Protein AF-A0A535BCS5-F1 (afdb_monomer)

Solvent-accessible surface area (backbone atoms only — not comparable to full-atom values): 10067 Å² total; per-residue (Å²): 141,84,84,85,80,58,79,51,101,87,51,79,68,79,78,86,81,72,79,78,96,54,84,78,75,82,85,47,83,84,39,90,76,46,72,81,71,68,84,87,59,92,74,40,43,65,50,68,50,75,48,80,55,98,37,34,39,39,37,35,46,46,59,79,41,70,79,66,72,52,70,54,74,48,63,37,82,55,48,76,47,70,70,84,57,25,29,14,42,25,57,61,28,64,24,42,42,77,32,47,53,49,78,52,18,37,72,54,31,70,78,46,80,47,50,21,45,69,69,29,51,52,62,47,60,76,32,57,79,26,47,49,47,72,83,96,38,20,60,50,49,50,26,61,21,48,102,64,56,75,55,36,22,45,69,53,23,52,50,58,38,59,74,44,53,79,36,68,94

Radius of gyration: 18.96 Å; Cα contacts (8 Å, |Δi|>4): 279; chains: 1; bounding box: 55×30×40 Å

Secondary structure (DSSP, 8-state):
------EETTEE-----S--SS------TT-TTGGGT----SS-EEEEEEEE-SSEEEEEEEEEESS---EEEEE----SS-SSS-HHHHHHHT--TT-SSSTTT-TT-TTSSSB-SHHHHHHHHTTTTPBBSSTTSB-GGG---TTTT-SB--HHHHHHHHTTTT-B-

Sequence (169 aa):
MARITATSRAGTVFLISGSFGFCCYNVDAADPEAGYFARIADTSKGFTKYTVGPSHITAQFVKSTGAFVDSFTILSNQDSDTDGFSDGIESYAGTDATMACGTNAWPPDVNNDTFADISDVIALTGFFGKPVGASPNSPVRYDFAPTVPDGFVDVSDLARMVGLFGRRC

Foldseek 3Di:
DDDPFDDDPVDTDDADFDDDPDPDDDQDCPPPPSVPHDDDDPFWDFTWDWDDDPFKIKIWTDTPDDDDTDIDMDGHPPQQCPLPAHPRLLVQLVADSNANAAASHPLQPPVRPQALEVVSLVLLVVQEFFFDDDPVGDDSSQQSDDSGGPRGNYPRSNVVSVVCHGDGD

pLDDT: mean 78.66, std 21.29, range [23.62, 96.44]

Structure (mmCIF, N/CA/C/O backbone):
data_AF-A0A535BCS5-F1
#
_entry.id   AF-A0A535BCS5-F1
#
loop_
_atom_site.group_PDB
_atom_site.id
_atom_site.type_symbol
_atom_site.label_atom_id
_atom_site.label_alt_id
_atom_site.label_comp_id
_atom_site.label_asym_id
_atom_site.label_entity_id
_atom_site.label_seq_id
_atom_site.pdbx_PDB_ins_code
_atom_site.Cartn_x
_atom_site.Cartn_y
_atom_site.Cartn_z
_atom_site.occupancy
_atom_site.B_iso_or_equiv
_atom_site.auth_seq_id
_atom_site.auth_comp_id
_atom_site.auth_asym_id
_atom_site.auth_atom_id
_atom_site.pdbx_PDB_model_num
ATOM 1 N N . MET A 1 1 ? 25.568 16.199 -2.565 1.00 32.25 1 MET A N 1
ATOM 2 C CA . MET A 1 1 ? 26.005 15.134 -1.639 1.00 32.25 1 MET A CA 1
ATOM 3 C C . MET A 1 1 ? 24.776 14.718 -0.843 1.00 32.25 1 MET A C 1
ATOM 5 O O . MET A 1 1 ? 24.306 15.520 -0.054 1.00 32.25 1 MET A O 1
ATOM 9 N N . ALA A 1 2 ? 24.184 13.555 -1.119 1.00 23.62 2 ALA A N 1
ATOM 10 C CA . ALA A 1 2 ? 23.028 13.057 -0.371 1.00 23.62 2 ALA A CA 1
ATOM 11 C C . ALA A 1 2 ? 23.300 11.597 -0.002 1.00 23.62 2 ALA A C 1
ATOM 13 O O . ALA A 1 2 ? 23.233 10.710 -0.845 1.00 23.62 2 ALA A O 1
ATOM 14 N N . ARG A 1 3 ? 23.698 11.375 1.251 1.00 31.89 3 ARG A N 1
ATOM 15 C CA . ARG A 1 3 ? 23.780 10.048 1.860 1.00 31.89 3 ARG A CA 1
ATOM 16 C C . ARG A 1 3 ? 22.429 9.807 2.517 1.00 31.89 3 ARG A C 1
ATOM 18 O O . ARG A 1 3 ? 22.175 10.361 3.582 1.00 31.89 3 ARG A O 1
ATOM 25 N N . ILE A 1 4 ? 21.562 9.027 1.883 1.00 36.31 4 ILE A N 1
ATOM 26 C CA . ILE A 1 4 ? 20.311 8.603 2.516 1.00 36.31 4 ILE A CA 1
ATOM 27 C C . ILE A 1 4 ? 20.642 7.348 3.324 1.00 36.31 4 ILE A C 1
ATOM 29 O O . ILE A 1 4 ? 20.736 6.255 2.780 1.00 36.31 4 ILE A O 1
ATOM 33 N N . THR A 1 5 ? 20.910 7.530 4.619 1.00 33.72 5 THR A N 1
ATOM 34 C CA . THR A 1 5 ? 20.985 6.417 5.576 1.00 33.72 5 THR A CA 1
ATOM 35 C C . THR A 1 5 ? 19.594 6.276 6.185 1.00 33.72 5 THR A C 1
ATOM 37 O O . THR A 1 5 ? 19.229 7.074 7.042 1.00 33.72 5 THR A O 1
ATOM 40 N N . ALA A 1 6 ? 18.803 5.309 5.722 1.00 35.91 6 ALA A N 1
ATOM 41 C CA . ALA A 1 6 ? 17.555 4.945 6.383 1.00 35.91 6 ALA A CA 1
ATOM 42 C C . ALA A 1 6 ? 17.859 3.836 7.401 1.00 35.91 6 ALA A C 1
ATOM 44 O O . ALA A 1 6 ? 18.077 2.682 7.040 1.00 35.91 6 ALA A O 1
ATOM 45 N N . THR A 1 7 ? 17.938 4.195 8.681 1.00 31.55 7 THR A N 1
ATOM 46 C CA . THR A 1 7 ? 18.030 3.227 9.782 1.00 31.55 7 THR A CA 1
ATOM 47 C C . THR A 1 7 ? 16.622 2.837 10.207 1.00 31.55 7 THR A C 1
ATOM 49 O O . THR A 1 7 ? 15.967 3.588 10.925 1.00 31.55 7 THR A O 1
ATOM 52 N N . SER A 1 8 ? 16.153 1.665 9.774 1.00 37.12 8 SER A N 1
ATOM 53 C CA . SER A 1 8 ? 15.008 1.018 10.417 1.00 37.12 8 SER A CA 1
ATOM 54 C C . SER A 1 8 ? 15.499 0.273 11.663 1.00 37.12 8 SER A C 1
ATOM 56 O O . SER A 1 8 ? 16.621 -0.241 11.684 1.00 37.12 8 SER A O 1
ATOM 58 N N . ARG A 1 9 ? 14.662 0.162 12.701 1.00 38.34 9 ARG A N 1
ATOM 59 C CA . ARG A 1 9 ? 14.959 -0.650 13.900 1.00 38.34 9 ARG A CA 1
ATOM 60 C C . ARG A 1 9 ? 15.135 -2.155 13.606 1.00 38.34 9 ARG A C 1
ATOM 62 O O . ARG A 1 9 ? 15.454 -2.893 14.531 1.00 38.34 9 ARG A O 1
ATOM 69 N N . ALA A 1 10 ? 14.964 -2.596 12.355 1.00 41.75 10 ALA A N 1
ATOM 70 C CA . ALA A 1 10 ? 15.097 -3.984 11.912 1.00 41.75 10 ALA A CA 1
ATOM 71 C C . ALA A 1 10 ? 16.310 -4.248 10.993 1.00 41.75 10 ALA A C 1
ATOM 73 O O . ALA A 1 10 ? 16.506 -5.380 10.563 1.00 41.75 10 ALA A O 1
ATOM 74 N N . GLY A 1 11 ? 17.145 -3.243 10.706 1.00 36.59 11 GLY A N 1
ATOM 75 C CA . GLY A 1 11 ? 18.348 -3.423 9.891 1.00 36.59 11 GLY A CA 1
ATOM 76 C C . GLY A 1 11 ? 18.597 -2.284 8.908 1.00 36.59 11 GLY A C 1
ATOM 77 O O . GLY A 1 11 ? 17.706 -1.495 8.577 1.00 36.59 11 GLY A O 1
ATOM 78 N N . THR A 1 12 ? 19.850 -2.197 8.467 1.00 36.03 12 THR A N 1
ATOM 79 C CA . THR A 1 12 ? 20.320 -1.227 7.476 1.00 36.03 12 THR A CA 1
ATOM 80 C C . THR A 1 12 ? 19.902 -1.688 6.083 1.00 36.03 12 THR A C 1
ATOM 82 O O . THR A 1 12 ? 20.315 -2.758 5.646 1.00 36.03 12 THR A O 1
ATOM 85 N N . VAL A 1 13 ? 19.120 -0.878 5.366 1.00 40.06 13 VAL A N 1
ATOM 86 C CA . VAL A 1 13 ? 18.819 -1.120 3.948 1.00 40.06 13 VAL A CA 1
ATOM 87 C C . VAL A 1 13 ? 19.861 -0.382 3.112 1.00 40.06 13 VAL A C 1
ATOM 89 O O . VAL A 1 13 ? 19.893 0.850 3.094 1.00 40.06 13 VAL A O 1
ATOM 92 N N . PHE A 1 14 ? 20.741 -1.128 2.443 1.00 41.59 14 PHE A N 1
ATOM 93 C CA . PHE A 1 14 ? 21.674 -0.565 1.472 1.00 41.59 14 PHE A CA 1
ATOM 94 C C . PHE A 1 14 ? 21.013 -0.517 0.103 1.00 41.59 14 PHE A C 1
ATOM 96 O O . PHE A 1 14 ? 20.597 -1.535 -0.440 1.00 41.59 14 PHE A O 1
ATOM 103 N N . LEU A 1 15 ? 20.952 0.679 -0.469 1.00 46.38 15 LEU A N 1
ATOM 104 C CA . LEU A 1 15 ? 20.450 0.887 -1.813 1.00 46.38 15 LEU A CA 1
ATOM 105 C C . LEU A 1 15 ? 21.520 1.576 -2.652 1.00 46.38 15 LEU A C 1
ATOM 107 O O . LEU A 1 15 ? 21.843 2.746 -2.436 1.00 46.38 15 LEU A O 1
ATOM 111 N N . ILE A 1 16 ? 22.062 0.851 -3.626 1.00 52.41 16 ILE A N 1
ATOM 112 C CA . ILE A 1 16 ? 23.080 1.368 -4.541 1.00 52.41 16 ILE A CA 1
ATOM 113 C C . ILE A 1 16 ? 22.384 1.814 -5.828 1.00 52.41 16 ILE A C 1
ATOM 115 O O . ILE A 1 16 ? 22.262 1.062 -6.789 1.00 52.41 16 ILE A O 1
ATOM 119 N N . SER A 1 17 ? 21.927 3.067 -5.860 1.00 49.19 17 SER A N 1
ATOM 120 C CA . SER A 1 17 ? 21.435 3.691 -7.092 1.00 49.19 17 SER A CA 1
ATOM 121 C C . SER A 1 17 ? 22.563 4.461 -7.790 1.00 49.19 17 SER A C 1
ATOM 123 O O . SER A 1 17 ? 22.651 5.685 -7.688 1.00 49.19 17 SER A O 1
ATOM 125 N N . GLY A 1 18 ? 23.398 3.738 -8.539 1.00 50.28 18 GLY A N 1
ATOM 126 C CA . GLY A 1 18 ? 24.352 4.307 -9.498 1.00 50.28 18 GLY A CA 1
ATOM 127 C C . GLY A 1 18 ? 25.815 4.366 -9.041 1.00 50.28 18 GLY A C 1
ATOM 128 O O . GLY A 1 18 ? 26.135 4.386 -7.855 1.00 50.28 18 GLY A O 1
ATOM 129 N N . SER A 1 19 ? 26.720 4.395 -10.028 1.00 45.16 19 SER A N 1
ATOM 130 C CA . SER A 1 19 ? 28.175 4.470 -9.832 1.00 45.16 19 SER A CA 1
ATOM 131 C C . SER A 1 19 ? 28.585 5.924 -9.568 1.00 45.16 19 SER A C 1
ATOM 133 O O . SER A 1 19 ? 28.682 6.732 -10.492 1.00 45.16 19 SER A O 1
ATOM 135 N N . PHE A 1 20 ? 28.825 6.278 -8.306 1.00 40.00 20 PHE A N 1
ATOM 136 C CA . PHE A 1 20 ? 29.385 7.577 -7.927 1.00 40.00 20 PHE A CA 1
ATOM 137 C C . PHE A 1 20 ? 30.916 7.506 -7.895 1.00 40.00 20 PHE A C 1
ATOM 139 O O . PHE A 1 20 ? 31.503 7.065 -6.913 1.00 40.00 20 PHE A O 1
ATOM 146 N N . GLY A 1 21 ? 31.573 7.968 -8.960 1.00 35.97 21 GLY A N 1
ATOM 147 C CA . GLY A 1 21 ? 32.974 8.422 -8.909 1.00 35.97 21 GLY A CA 1
ATOM 148 C C . GLY A 1 21 ? 34.075 7.360 -8.769 1.00 35.97 21 GL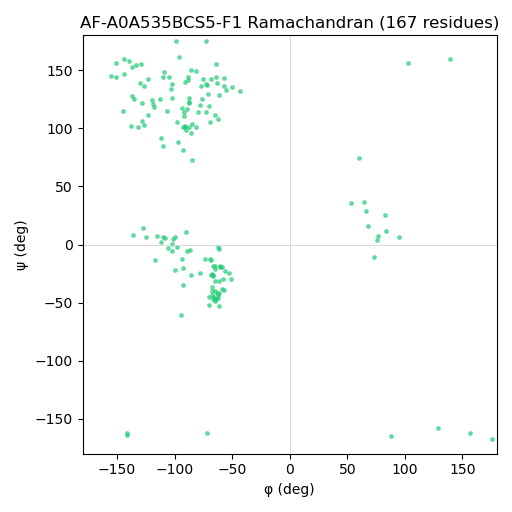Y A C 1
ATOM 149 O O . GLY A 1 21 ? 35.232 7.688 -9.001 1.00 35.97 21 GLY A O 1
ATOM 150 N N . PHE A 1 22 ? 33.743 6.102 -8.488 1.00 38.62 22 PHE A N 1
ATOM 151 C CA . PHE A 1 22 ? 34.580 4.938 -8.785 1.00 38.62 22 PHE A CA 1
ATOM 152 C C . PHE A 1 22 ? 33.789 4.029 -9.728 1.00 38.62 22 PHE A C 1
ATOM 154 O O . PHE A 1 22 ? 32.641 3.675 -9.448 1.00 38.62 22 PHE A O 1
ATOM 161 N N . CYS A 1 23 ? 34.366 3.711 -10.889 1.00 35.97 23 CYS A N 1
ATOM 162 C CA . CYS A 1 23 ? 33.770 2.730 -11.791 1.00 35.97 23 CYS A CA 1
ATOM 163 C C . CYS A 1 23 ? 33.908 1.346 -11.170 1.00 35.97 23 CYS A C 1
ATOM 165 O O . CYS A 1 23 ? 35.007 0.937 -10.809 1.00 35.97 23 CYS A O 1
ATOM 167 N N . CYS A 1 24 ? 32.775 0.647 -11.130 1.00 47.50 24 CYS A N 1
ATOM 168 C CA . CYS A 1 24 ? 32.721 -0.790 -11.345 1.00 47.50 24 CYS A CA 1
ATOM 169 C C . CYS A 1 24 ? 33.556 -1.604 -10.338 1.00 47.50 24 CYS A C 1
ATOM 171 O O . CYS A 1 24 ? 34.606 -2.143 -10.679 1.00 47.50 24 CYS A O 1
ATOM 173 N N . TYR A 1 25 ? 33.068 -1.730 -9.098 1.00 47.59 25 TYR A N 1
ATOM 174 C CA . TYR A 1 25 ? 33.462 -2.876 -8.275 1.00 47.59 25 TYR A CA 1
ATOM 175 C C . TYR A 1 25 ? 32.761 -4.118 -8.842 1.00 47.59 25 TYR A C 1
ATOM 177 O O . TYR A 1 25 ? 31.601 -4.034 -9.256 1.00 47.59 25 TYR A O 1
ATOM 185 N N . ASN A 1 26 ? 33.472 -5.244 -8.931 1.00 49.59 26 ASN A N 1
ATOM 186 C CA . ASN A 1 26 ? 32.855 -6.496 -9.353 1.00 49.59 26 ASN A CA 1
ATOM 187 C C . ASN A 1 26 ? 31.825 -6.892 -8.295 1.00 49.59 26 ASN A C 1
ATOM 189 O O . ASN A 1 26 ? 32.200 -7.222 -7.174 1.00 49.59 26 ASN A O 1
ATOM 193 N N . VAL A 1 27 ? 30.543 -6.840 -8.657 1.00 50.97 27 VAL A N 1
ATOM 194 C CA . VAL A 1 27 ? 29.478 -7.456 -7.867 1.00 50.97 27 VAL A CA 1
ATOM 195 C C . VAL A 1 27 ? 29.768 -8.954 -7.850 1.00 50.97 27 VAL A C 1
ATOM 197 O O . VAL A 1 27 ? 29.675 -9.615 -8.885 1.00 50.97 27 VAL A O 1
ATOM 200 N N . ASP A 1 28 ? 30.196 -9.464 -6.700 1.00 51.25 28 ASP A N 1
ATOM 201 C CA . ASP A 1 28 ? 30.494 -10.876 -6.512 1.00 51.25 28 ASP A CA 1
ATOM 202 C C . ASP A 1 28 ? 29.218 -11.595 -6.071 1.00 51.25 28 ASP A C 1
ATOM 204 O O . ASP A 1 28 ? 28.659 -11.308 -5.018 1.00 51.25 28 ASP A O 1
ATOM 208 N N . ALA A 1 29 ? 28.734 -12.531 -6.884 1.00 49.34 29 ALA A N 1
ATOM 209 C CA . ALA A 1 29 ? 27.565 -13.335 -6.536 1.00 49.34 29 ALA A CA 1
ATOM 210 C C . ALA A 1 29 ? 27.842 -14.332 -5.390 1.00 49.34 29 ALA A C 1
ATOM 212 O O . ALA A 1 29 ? 26.898 -14.915 -4.859 1.00 49.34 29 ALA A O 1
ATOM 213 N N . ALA A 1 30 ? 29.113 -14.546 -5.027 1.00 52.22 30 ALA A N 1
ATOM 214 C CA . ALA A 1 30 ? 29.532 -15.342 -3.876 1.00 52.22 30 ALA A CA 1
ATOM 215 C C . ALA A 1 30 ? 29.651 -14.519 -2.580 1.00 52.22 30 ALA A C 1
ATOM 217 O O . ALA A 1 30 ? 29.891 -15.101 -1.521 1.00 52.22 30 ALA A O 1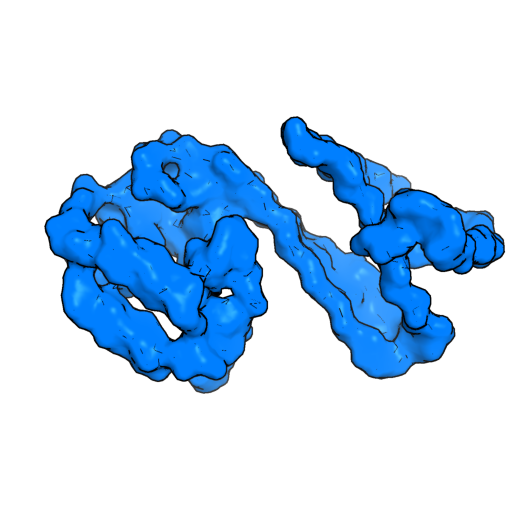
ATOM 218 N N . ASP A 1 31 ? 29.477 -13.196 -2.644 1.00 58.78 31 ASP A N 1
ATOM 219 C CA . ASP A 1 31 ? 29.395 -12.344 -1.461 1.00 58.78 31 ASP A CA 1
ATOM 220 C C . ASP A 1 31 ? 28.064 -12.619 -0.720 1.00 58.78 31 ASP A C 1
ATOM 222 O O . ASP A 1 31 ? 26.986 -12.420 -1.300 1.00 58.78 31 ASP A O 1
ATOM 226 N N . PRO A 1 32 ? 28.108 -13.071 0.554 1.00 54.56 32 PRO A N 1
ATOM 227 C CA . PRO A 1 32 ? 26.919 -13.371 1.356 1.00 54.56 32 PRO A CA 1
ATOM 228 C C . PRO A 1 32 ? 25.937 -12.199 1.489 1.00 54.56 32 PRO A C 1
ATOM 230 O O . PRO A 1 32 ? 24.753 -12.416 1.756 1.00 54.56 32 PRO A O 1
ATOM 233 N N . GLU A 1 33 ? 26.414 -10.966 1.316 1.00 50.78 33 GLU A N 1
ATOM 234 C CA . GLU A 1 33 ? 25.650 -9.732 1.509 1.00 50.78 33 GLU A CA 1
ATOM 235 C C . GLU A 1 33 ? 25.132 -9.151 0.177 1.00 50.78 33 GLU A C 1
ATOM 237 O O . GLU A 1 33 ? 24.120 -8.444 0.160 1.00 50.78 33 GLU A O 1
ATOM 242 N N . ALA A 1 34 ? 25.755 -9.500 -0.957 1.00 42.28 34 ALA A N 1
ATOM 243 C CA . ALA A 1 34 ? 25.383 -9.005 -2.288 1.00 42.28 34 ALA A CA 1
ATOM 244 C C . ALA A 1 34 ? 24.140 -9.691 -2.885 1.00 42.28 34 ALA A C 1
ATOM 246 O O . ALA A 1 34 ? 23.440 -9.098 -3.712 1.00 42.28 34 ALA A O 1
ATOM 247 N N . GLY A 1 35 ? 23.830 -10.920 -2.454 1.00 38.62 35 GLY A N 1
ATOM 248 C CA . GLY A 1 35 ? 22.724 -11.720 -2.996 1.00 38.62 35 GLY A CA 1
ATOM 249 C C . GLY A 1 35 ? 21.322 -11.141 -2.765 1.00 38.62 35 GLY A C 1
ATOM 250 O O . GLY A 1 35 ? 20.388 -11.514 -3.472 1.00 38.62 35 GLY A O 1
ATOM 251 N N . TYR A 1 36 ? 21.162 -10.216 -1.813 1.00 40.38 36 TYR A N 1
ATOM 252 C CA . TYR A 1 36 ? 19.851 -9.672 -1.447 1.00 40.38 36 TYR A CA 1
ATOM 253 C C . TYR A 1 36 ? 19.456 -8.387 -2.190 1.00 40.38 36 TYR A C 1
ATOM 255 O O . TYR A 1 36 ? 18.266 -8.085 -2.254 1.00 40.38 36 TYR A O 1
ATOM 263 N N . PHE A 1 37 ? 20.403 -7.631 -2.764 1.00 42.38 37 PHE A N 1
ATOM 264 C CA . PHE A 1 37 ? 20.129 -6.235 -3.158 1.00 42.38 37 PHE A CA 1
ATOM 265 C C . PHE A 1 37 ? 20.657 -5.803 -4.532 1.00 42.38 37 PHE A C 1
ATOM 267 O O . PHE A 1 37 ? 20.579 -4.620 -4.865 1.00 42.38 37 PHE A O 1
ATOM 274 N N . ALA A 1 38 ? 21.172 -6.717 -5.359 1.00 43.75 38 ALA A N 1
ATOM 275 C CA . ALA A 1 38 ? 21.721 -6.354 -6.665 1.00 43.75 38 ALA A CA 1
ATOM 276 C C . ALA A 1 38 ? 21.135 -7.199 -7.805 1.00 43.75 38 ALA A C 1
ATOM 278 O O . ALA A 1 38 ? 21.521 -8.346 -8.018 1.00 43.75 38 ALA A O 1
ATOM 279 N N . ARG A 1 39 ? 20.250 -6.600 -8.616 1.00 47.41 39 ARG A N 1
ATOM 280 C CA . ARG A 1 39 ? 20.032 -7.054 -9.998 1.00 47.41 39 ARG A CA 1
ATOM 281 C C . ARG A 1 39 ? 20.919 -6.245 -10.934 1.00 47.41 39 ARG A C 1
ATOM 283 O O . ARG A 1 39 ? 20.776 -5.032 -11.052 1.00 47.41 39 ARG A O 1
ATOM 290 N N . ILE A 1 40 ? 21.833 -6.927 -11.615 1.00 51.88 40 ILE A N 1
ATOM 291 C CA . ILE A 1 40 ? 22.695 -6.310 -12.623 1.00 51.88 40 ILE A CA 1
ATOM 292 C C . ILE A 1 40 ? 21.886 -6.165 -13.916 1.00 51.88 40 ILE A C 1
ATOM 294 O O . ILE A 1 40 ? 21.513 -7.158 -14.535 1.00 51.88 40 ILE A O 1
ATOM 298 N N . ALA A 1 41 ? 21.624 -4.924 -14.328 1.00 56.12 41 ALA A N 1
ATOM 299 C CA . ALA A 1 41 ? 21.129 -4.599 -15.663 1.00 56.12 41 ALA A CA 1
ATOM 300 C C . ALA A 1 41 ? 22.228 -3.841 -16.423 1.00 56.12 41 ALA A C 1
ATOM 302 O O . ALA A 1 41 ? 22.352 -2.620 -16.337 1.00 56.12 41 ALA A O 1
ATOM 303 N N . ASP A 1 42 ? 23.057 -4.572 -17.162 1.00 62.59 42 ASP A N 1
ATOM 304 C CA . ASP A 1 42 ? 24.186 -4.041 -17.939 1.00 62.59 42 ASP A CA 1
ATOM 305 C C . ASP A 1 42 ? 23.749 -3.119 -19.097 1.00 62.59 42 ASP A C 1
ATOM 307 O O . ASP A 1 42 ? 24.420 -2.128 -19.419 1.00 62.59 42 ASP A O 1
ATOM 311 N N . THR A 1 43 ? 22.576 -3.398 -19.664 1.00 70.94 43 THR A N 1
ATOM 312 C CA . THR A 1 43 ? 22.012 -2.726 -20.842 1.00 70.94 43 THR A CA 1
ATOM 313 C C . THR A 1 43 ? 21.081 -1.551 -20.537 1.00 70.94 43 THR A C 1
ATOM 315 O O . THR A 1 43 ? 20.765 -0.788 -21.449 1.00 70.94 43 THR A O 1
ATOM 318 N N . SER A 1 44 ? 20.640 -1.360 -19.287 1.00 75.31 44 SER A N 1
ATOM 319 C CA . SER A 1 44 ? 19.699 -0.282 -18.933 1.00 75.31 44 SER A CA 1
ATOM 320 C C . SER A 1 44 ? 20.411 0.880 -18.241 1.00 75.31 44 SER A C 1
ATOM 322 O O . SER A 1 44 ? 21.236 0.676 -17.352 1.00 75.31 44 SER A O 1
ATOM 324 N N . LYS A 1 45 ? 20.111 2.115 -18.657 1.00 75.06 45 LYS A N 1
ATOM 325 C CA . LYS A 1 45 ? 20.655 3.350 -18.065 1.00 75.06 45 LYS A CA 1
ATOM 326 C C . LYS A 1 45 ? 19.502 4.224 -17.598 1.00 75.06 45 LYS A C 1
ATOM 328 O O . LYS A 1 45 ? 18.479 4.295 -18.273 1.00 75.06 45 LYS A O 1
ATOM 333 N N . GLY A 1 46 ? 19.657 4.898 -16.467 1.00 77.00 46 GLY A N 1
ATOM 334 C CA . GLY A 1 46 ? 18.592 5.685 -15.853 1.00 77.00 46 GLY A CA 1
ATOM 335 C C . GLY A 1 46 ? 19.013 6.273 -14.513 1.00 77.00 46 GLY A C 1
ATOM 336 O O . GLY A 1 46 ? 20.194 6.258 -14.166 1.00 77.00 46 GLY A O 1
ATOM 337 N N . PHE A 1 47 ? 18.038 6.776 -13.768 1.00 74.44 47 PHE A N 1
ATOM 338 C CA . PHE A 1 47 ? 18.210 7.248 -12.396 1.00 74.44 47 PHE A CA 1
ATOM 339 C C . PHE A 1 47 ? 17.090 6.695 -11.516 1.00 74.44 47 PHE A C 1
ATOM 341 O O . PHE A 1 47 ? 15.996 6.421 -12.004 1.00 74.44 47 PHE A O 1
ATOM 348 N N . THR A 1 48 ? 17.336 6.560 -10.215 1.00 79.88 48 THR A N 1
ATOM 349 C CA . THR A 1 48 ? 16.268 6.232 -9.263 1.00 79.88 48 THR A CA 1
ATOM 350 C C . THR A 1 48 ? 15.612 7.516 -8.784 1.00 79.88 48 THR A C 1
ATOM 352 O O . THR A 1 48 ? 16.273 8.405 -8.244 1.00 79.88 48 THR A O 1
ATOM 355 N N . LYS A 1 49 ? 14.305 7.626 -9.000 1.00 81.75 49 LYS A N 1
ATOM 356 C CA . LYS A 1 49 ? 13.464 8.679 -8.440 1.00 81.75 49 LYS A CA 1
ATOM 357 C C . LYS A 1 49 ? 12.974 8.225 -7.070 1.00 81.75 49 LYS A C 1
ATOM 359 O O . LYS A 1 49 ? 12.352 7.173 -6.975 1.00 81.75 49 LYS A O 1
ATOM 364 N N . TYR A 1 50 ? 13.207 9.041 -6.046 1.00 82.94 50 TYR A N 1
ATOM 365 C CA . TYR A 1 50 ? 12.641 8.842 -4.712 1.00 82.94 50 TYR A CA 1
ATOM 366 C C . TYR A 1 50 ? 11.471 9.791 -4.489 1.00 82.94 50 TYR A C 1
ATOM 368 O O . TYR A 1 50 ? 11.563 10.974 -4.826 1.00 82.94 50 TYR A O 1
ATOM 376 N N . THR A 1 51 ? 10.409 9.282 -3.877 1.00 83.94 51 THR A N 1
ATOM 377 C CA . THR A 1 51 ? 9.331 10.089 -3.306 1.00 83.94 51 THR A CA 1
ATOM 378 C C . THR A 1 51 ? 9.292 9.800 -1.813 1.00 83.94 51 THR A C 1
ATOM 380 O O . THR A 1 51 ? 9.158 8.649 -1.405 1.00 83.94 51 THR A O 1
ATOM 383 N N . VAL A 1 52 ? 9.469 10.839 -1.001 1.00 84.75 52 VAL A N 1
ATOM 384 C CA . VAL A 1 52 ? 9.478 10.735 0.461 1.00 84.75 52 VAL A CA 1
ATOM 385 C C . VAL A 1 52 ? 8.173 11.320 0.977 1.00 84.75 52 VAL A C 1
ATOM 387 O O . VAL A 1 52 ? 7.918 12.510 0.788 1.00 84.75 52 VAL A O 1
ATOM 390 N N . GLY A 1 53 ? 7.354 10.473 1.587 1.00 79.19 53 GLY A N 1
ATOM 391 C CA . GLY A 1 53 ? 6.176 10.859 2.350 1.00 79.19 53 GLY A CA 1
ATOM 392 C C . GLY A 1 53 ? 6.465 10.883 3.857 1.00 79.19 53 GLY A C 1
ATOM 393 O O . GLY A 1 53 ? 7.559 10.507 4.283 1.00 79.19 53 GLY A O 1
ATOM 394 N N . PRO A 1 54 ? 5.495 11.313 4.682 1.00 77.88 54 PRO A N 1
ATOM 395 C CA . PRO A 1 54 ? 5.646 11.365 6.138 1.00 77.88 54 PRO A CA 1
ATOM 396 C C . PRO A 1 54 ? 5.954 10.004 6.778 1.00 77.88 54 PRO A C 1
ATOM 398 O O . PRO A 1 54 ? 6.771 9.927 7.691 1.00 77.88 54 PRO A O 1
ATOM 401 N N . SER A 1 55 ? 5.338 8.934 6.272 1.00 83.81 55 SER A N 1
ATOM 402 C CA . SER A 1 55 ? 5.450 7.572 6.812 1.00 83.81 55 SER A CA 1
ATOM 403 C C . SER A 1 55 ? 5.850 6.537 5.756 1.00 83.81 55 SER A C 1
ATOM 405 O O . SER A 1 55 ? 5.748 5.335 5.993 1.00 83.81 55 SER A O 1
ATOM 407 N N . HIS A 1 56 ? 6.331 6.974 4.590 1.00 80.19 56 HIS A N 1
ATOM 408 C CA . HIS A 1 56 ? 6.775 6.067 3.539 1.00 80.19 56 HIS A CA 1
ATOM 409 C C . HIS A 1 56 ? 7.870 6.667 2.657 1.00 80.19 56 HIS A C 1
ATOM 411 O O . HIS A 1 56 ? 7.984 7.881 2.491 1.00 80.19 56 HIS A O 1
ATOM 417 N N . ILE A 1 57 ? 8.658 5.799 2.029 1.00 83.62 57 ILE A N 1
ATOM 418 C CA . ILE A 1 57 ? 9.591 6.155 0.959 1.00 83.62 57 ILE A CA 1
ATOM 419 C C . ILE A 1 57 ? 9.321 5.215 -0.205 1.00 83.62 57 ILE A C 1
ATOM 421 O O . ILE A 1 57 ? 9.459 4.004 -0.057 1.00 83.62 57 ILE A O 1
ATOM 425 N N . THR A 1 58 ? 8.984 5.764 -1.368 1.00 83.62 58 THR A N 1
ATOM 426 C CA . THR A 1 58 ? 8.925 4.999 -2.615 1.00 83.62 58 THR A CA 1
ATOM 427 C C . THR A 1 58 ? 10.125 5.332 -3.483 1.00 83.62 58 THR A C 1
ATOM 429 O O . THR A 1 58 ? 10.603 6.471 -3.529 1.00 83.62 58 THR A O 1
ATOM 432 N N . ALA A 1 59 ? 10.630 4.330 -4.183 1.00 85.38 59 ALA A N 1
ATOM 433 C CA . ALA A 1 59 ? 11.704 4.473 -5.141 1.00 85.38 59 ALA A CA 1
ATOM 434 C C . ALA A 1 59 ? 11.311 3.795 -6.445 1.00 85.38 59 ALA A C 1
ATOM 436 O O . ALA A 1 59 ? 10.744 2.707 -6.440 1.00 85.38 59 ALA A O 1
ATOM 437 N N . GLN A 1 60 ? 11.640 4.435 -7.560 1.00 87.06 60 GLN A N 1
ATOM 438 C CA . GLN A 1 60 ? 11.388 3.913 -8.894 1.00 87.06 60 GLN A CA 1
ATOM 439 C C . GLN A 1 60 ? 12.607 4.156 -9.777 1.00 87.06 60 GLN A C 1
ATOM 441 O O . GLN A 1 60 ? 13.070 5.291 -9.909 1.00 87.06 60 GLN A O 1
ATOM 446 N N . PHE A 1 61 ? 13.099 3.112 -10.434 1.00 84.00 61 PHE A N 1
ATOM 447 C CA . PHE A 1 61 ? 14.079 3.257 -11.495 1.00 84.00 61 PHE A CA 1
ATOM 448 C C . PHE A 1 61 ? 13.412 3.841 -12.743 1.00 84.00 61 PHE A C 1
ATOM 450 O O . PHE A 1 61 ? 12.569 3.216 -13.391 1.00 84.00 61 PHE A O 1
ATOM 457 N N . VAL A 1 62 ? 13.814 5.058 -13.094 1.00 83.69 62 VAL A N 1
ATOM 458 C CA . VAL A 1 62 ? 13.385 5.756 -14.300 1.00 83.69 62 VAL A CA 1
ATOM 459 C C . VAL A 1 62 ? 14.459 5.565 -15.361 1.00 83.69 62 VAL A C 1
ATOM 461 O O . VAL A 1 62 ? 15.536 6.166 -15.319 1.00 83.69 62 VAL A O 1
ATOM 464 N N . LYS A 1 63 ? 14.160 4.703 -16.329 1.00 84.25 63 LYS A N 1
ATOM 465 C CA . LYS A 1 63 ? 15.053 4.416 -17.450 1.00 84.25 63 LYS A CA 1
ATOM 466 C C . LYS A 1 63 ? 15.124 5.582 -18.440 1.00 84.25 63 LYS A C 1
ATOM 468 O O . LYS A 1 63 ? 14.110 6.148 -18.834 1.00 84.25 63 LYS A O 1
ATOM 473 N N . SER A 1 64 ? 16.335 5.882 -18.892 1.00 79.31 64 SER A N 1
ATOM 474 C CA . SER A 1 64 ? 16.614 6.660 -20.101 1.00 79.31 64 SER A CA 1
ATOM 475 C C . SER A 1 64 ? 16.793 5.740 -21.314 1.00 79.31 64 SER A C 1
ATOM 477 O O . SER A 1 64 ? 16.359 6.090 -22.409 1.00 79.31 64 SER A O 1
ATOM 479 N N . THR A 1 65 ? 17.376 4.551 -21.120 1.00 80.12 65 THR A N 1
ATOM 480 C CA . THR A 1 65 ? 17.516 3.501 -22.142 1.00 80.12 65 THR A CA 1
ATOM 481 C C . THR A 1 65 ? 17.375 2.106 -21.525 1.00 80.12 65 THR A C 1
ATOM 483 O O . THR A 1 65 ? 17.557 1.923 -20.320 1.00 80.12 65 THR A O 1
ATOM 486 N N . GLY A 1 66 ? 17.061 1.110 -22.358 1.00 83.50 66 GLY A N 1
ATOM 487 C CA . GLY A 1 66 ? 16.894 -0.285 -21.944 1.00 83.50 66 GLY A CA 1
ATOM 488 C C . GLY A 1 66 ? 15.473 -0.638 -21.493 1.00 83.50 66 GLY A C 1
ATOM 489 O O . GLY A 1 66 ? 14.502 0.069 -21.782 1.00 83.50 66 GLY A O 1
ATOM 490 N N . ALA A 1 67 ? 15.341 -1.778 -20.817 1.00 82.69 67 ALA A N 1
ATOM 491 C CA . ALA A 1 67 ? 14.049 -2.350 -20.431 1.00 82.69 67 ALA A CA 1
ATOM 492 C C . ALA A 1 67 ? 13.843 -2.453 -18.916 1.00 82.69 67 ALA A C 1
ATOM 494 O O . ALA A 1 67 ? 12.704 -2.639 -18.498 1.00 82.69 67 ALA A O 1
ATOM 495 N N . PHE A 1 68 ? 14.900 -2.296 -18.112 1.00 80.12 68 PHE A N 1
ATOM 496 C CA . PHE A 1 68 ? 14.814 -2.440 -16.663 1.00 80.12 68 PHE A CA 1
ATOM 497 C C . PHE A 1 68 ? 13.846 -1.416 -16.066 1.00 80.12 68 PHE A C 1
ATOM 499 O O . PHE A 1 68 ? 13.932 -0.217 -16.343 1.00 80.12 68 PHE A O 1
ATOM 506 N N . VAL A 1 69 ? 12.919 -1.927 -15.270 1.00 78.06 69 VAL A N 1
ATOM 507 C CA . VAL A 1 69 ? 11.969 -1.180 -14.457 1.00 78.06 69 VAL A CA 1
ATOM 508 C C . VAL A 1 69 ? 11.977 -1.864 -13.102 1.00 78.06 69 VAL A C 1
ATOM 510 O O . VAL A 1 69 ? 11.845 -3.083 -13.025 1.00 78.06 69 VAL A O 1
ATOM 513 N N . ASP A 1 70 ? 12.222 -1.089 -12.061 1.00 77.12 70 ASP A N 1
ATOM 514 C CA . ASP A 1 70 ? 12.275 -1.581 -10.692 1.00 77.12 70 ASP A CA 1
ATOM 515 C C . ASP A 1 70 ? 11.695 -0.517 -9.777 1.00 77.12 70 ASP A C 1
ATOM 517 O O . ASP A 1 70 ? 11.802 0.684 -10.056 1.00 77.12 70 ASP A O 1
ATOM 521 N N . SER A 1 71 ? 11.054 -0.958 -8.711 1.00 82.38 71 SER A N 1
ATOM 522 C CA . SER A 1 71 ? 10.497 -0.078 -7.703 1.00 82.38 71 SER A CA 1
ATOM 523 C C . SER A 1 71 ? 10.374 -0.804 -6.382 1.00 82.38 71 SER A C 1
ATOM 525 O O . SER A 1 71 ? 10.031 -1.982 -6.348 1.00 82.38 71 SER A O 1
ATOM 527 N N . PHE A 1 72 ? 10.584 -0.074 -5.296 1.00 82.50 72 PHE A N 1
ATOM 528 C CA . PHE A 1 72 ? 10.323 -0.575 -3.957 1.00 82.50 72 PHE A CA 1
ATOM 529 C C . PHE A 1 72 ? 9.691 0.520 -3.101 1.00 82.50 72 PHE A C 1
ATOM 531 O O . PHE A 1 72 ? 9.866 1.717 -3.354 1.00 82.50 72 PHE A O 1
ATOM 538 N N . THR A 1 73 ? 9.002 0.084 -2.053 1.00 81.88 73 THR A N 1
ATOM 539 C CA . THR A 1 73 ? 8.385 0.948 -1.051 1.00 81.88 73 THR A CA 1
ATOM 540 C C . THR A 1 73 ? 8.847 0.515 0.332 1.00 81.88 73 THR A C 1
ATOM 542 O O . THR A 1 73 ? 8.905 -0.674 0.635 1.00 81.88 73 THR A O 1
ATOM 545 N N . ILE A 1 74 ? 9.186 1.486 1.172 1.00 83.81 74 ILE A N 1
ATOM 546 C CA . ILE A 1 74 ? 9.444 1.299 2.598 1.00 83.81 74 ILE A CA 1
ATOM 547 C C . ILE A 1 74 ? 8.332 2.025 3.341 1.00 83.81 74 ILE A C 1
ATOM 549 O O . ILE A 1 74 ? 8.133 3.218 3.114 1.00 83.81 74 ILE A O 1
ATOM 553 N N . LEU A 1 75 ? 7.635 1.317 4.223 1.00 86.25 75 LEU A N 1
ATOM 554 C CA . LEU A 1 75 ? 6.563 1.859 5.051 1.00 86.25 75 LEU A CA 1
ATOM 555 C C . LEU A 1 75 ? 6.992 1.962 6.517 1.00 86.25 75 LEU A C 1
ATOM 557 O O . LEU A 1 75 ? 7.777 1.146 7.006 1.00 86.25 75 LEU A O 1
ATOM 561 N N . SER A 1 76 ? 6.451 2.954 7.221 1.00 88.44 76 SER A N 1
ATOM 562 C CA . SER A 1 76 ? 6.480 3.007 8.680 1.00 88.44 76 SER A CA 1
ATOM 563 C C . SER A 1 76 ? 5.703 1.826 9.254 1.00 88.44 76 SER A C 1
ATOM 565 O O . SER A 1 76 ? 4.623 1.479 8.771 1.00 88.44 76 SER A O 1
ATOM 567 N N . ASN A 1 77 ? 6.256 1.229 10.306 1.00 88.88 77 ASN A N 1
ATOM 568 C CA . ASN A 1 77 ? 5.596 0.205 11.108 1.00 88.88 77 ASN A CA 1
ATOM 569 C C . ASN A 1 77 ? 5.040 0.753 12.434 1.00 88.88 77 ASN A C 1
ATOM 571 O O . ASN A 1 77 ? 4.594 -0.036 13.262 1.00 88.88 77 ASN A O 1
ATOM 575 N N . GLN A 1 78 ? 5.129 2.067 12.662 1.00 93.75 78 GLN A N 1
ATOM 576 C CA . GLN A 1 78 ? 4.422 2.732 13.754 1.00 93.75 78 GLN A CA 1
ATOM 577 C C . GLN A 1 78 ? 2.921 2.704 13.461 1.00 93.75 78 GLN A C 1
ATOM 579 O O . GLN A 1 78 ? 2.551 2.815 12.303 1.00 93.75 78 GLN A O 1
ATOM 584 N N . ASP A 1 79 ? 2.111 2.519 14.495 1.00 94.31 79 ASP A N 1
ATOM 585 C CA . ASP A 1 79 ? 0.647 2.564 14.481 1.00 94.31 79 ASP A CA 1
ATOM 586 C C . ASP A 1 79 ? 0.273 3.577 15.575 1.00 94.31 79 ASP A C 1
ATOM 588 O O . ASP A 1 79 ? 0.504 3.322 16.766 1.00 94.31 79 ASP A O 1
ATOM 592 N N . SER A 1 80 ? -0.100 4.790 15.164 1.00 95.81 80 SER A N 1
ATOM 593 C CA . SER A 1 80 ? -0.238 5.934 16.072 1.00 95.81 80 SER A CA 1
ATOM 594 C C . SER A 1 80 ? -1.603 6.011 16.749 1.00 95.81 80 SER A C 1
ATOM 596 O O . SER A 1 80 ? -1.687 6.563 17.852 1.00 95.81 80 SER A O 1
ATOM 598 N N . ASP A 1 81 ? -2.648 5.462 16.138 1.00 94.88 81 ASP A N 1
ATOM 599 C CA . ASP A 1 81 ? -4.013 5.453 16.672 1.00 94.88 81 ASP A CA 1
ATOM 600 C C . ASP A 1 81 ? -4.465 4.085 17.208 1.00 94.88 81 ASP A C 1
ATOM 602 O O . ASP A 1 81 ? -5.506 3.986 17.865 1.00 94.88 81 ASP A O 1
ATOM 606 N N . THR A 1 82 ? -3.614 3.067 17.074 1.00 95.31 82 THR A N 1
ATOM 607 C CA . THR A 1 82 ? -3.738 1.719 17.637 1.00 95.31 82 THR A CA 1
ATOM 608 C C . THR A 1 82 ? -4.894 0.896 17.072 1.00 95.31 82 THR A C 1
ATOM 610 O O . THR A 1 82 ? -5.422 0.012 17.760 1.00 95.31 82 THR A O 1
ATOM 613 N N . ASP A 1 83 ? -5.283 1.153 15.825 1.00 93.38 83 ASP A N 1
ATOM 614 C CA . ASP A 1 83 ? -6.382 0.457 15.152 1.00 93.38 83 ASP A CA 1
ATOM 615 C C . ASP A 1 83 ? -5.966 -0.857 14.446 1.00 93.38 83 ASP A C 1
ATOM 617 O O . ASP A 1 83 ? -6.816 -1.627 13.971 1.00 93.38 83 ASP A O 1
ATOM 621 N N . GLY A 1 84 ? -4.662 -1.166 14.444 1.00 92.44 84 GLY A N 1
ATOM 622 C CA . GLY A 1 84 ? -4.082 -2.359 13.826 1.00 92.44 84 GLY A CA 1
ATOM 623 C C . GLY A 1 84 ? -3.560 -2.152 12.399 1.00 92.44 84 GLY A C 1
ATOM 624 O O . GLY A 1 84 ? -3.143 -3.130 11.747 1.00 92.44 84 GLY A O 1
ATOM 625 N N . PHE A 1 85 ? -3.552 -0.918 11.906 1.00 93.62 85 PHE A N 1
ATOM 626 C CA . PHE A 1 85 ? -2.873 -0.500 10.688 1.00 93.62 85 PHE A CA 1
ATOM 627 C C . PHE A 1 85 ? -1.685 0.394 11.038 1.00 93.62 85 PHE A C 1
ATOM 629 O O . PHE A 1 85 ? -1.676 1.103 12.027 1.00 93.62 85 PHE A O 1
ATOM 636 N N . SER A 1 86 ? -0.597 0.271 10.275 1.00 94.25 86 SER A N 1
ATOM 637 C CA . SER A 1 86 ? 0.549 1.144 10.509 1.00 94.25 86 SER A CA 1
ATOM 638 C C . SER A 1 86 ? 0.364 2.451 9.753 1.00 94.25 86 SER A C 1
ATOM 640 O O . SER A 1 86 ? -0.120 2.433 8.619 1.00 94.25 86 SER A O 1
ATOM 642 N N . ASP A 1 87 ? 0.918 3.540 10.285 1.00 93.31 87 ASP A N 1
ATOM 643 C CA . ASP A 1 87 ? 0.913 4.871 9.679 1.00 93.31 87 ASP A CA 1
ATOM 644 C C . ASP A 1 87 ? 1.396 4.840 8.218 1.00 93.31 87 ASP A C 1
ATOM 646 O O . ASP A 1 87 ? 1.066 5.699 7.396 1.00 93.31 87 ASP A O 1
ATOM 650 N N . GLY A 1 88 ? 2.273 3.882 7.891 1.00 91.75 88 GLY A N 1
ATOM 651 C CA . GLY A 1 88 ? 2.765 3.659 6.538 1.00 91.75 88 GLY A CA 1
ATOM 652 C C . GLY A 1 88 ? 1.699 3.100 5.596 1.00 91.75 88 GLY A C 1
ATOM 653 O O . 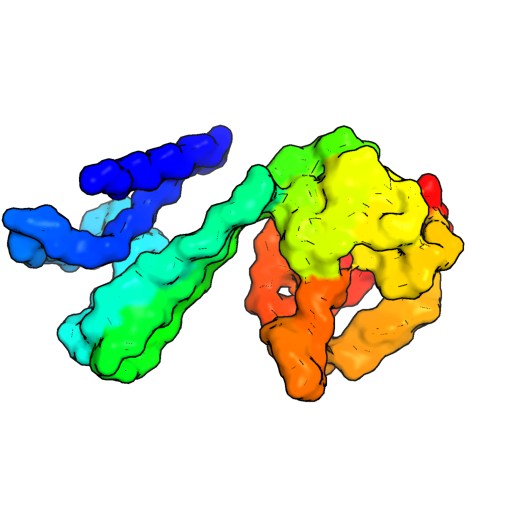GLY A 1 88 ? 1.576 3.591 4.476 1.00 91.75 88 GLY A O 1
ATOM 654 N N . ILE A 1 89 ? 0.929 2.102 6.039 1.00 92.81 89 ILE A N 1
ATOM 655 C CA . ILE A 1 89 ? -0.176 1.525 5.259 1.00 92.81 89 ILE A CA 1
ATOM 656 C C . ILE A 1 89 ? -1.288 2.554 5.103 1.00 92.81 89 ILE A C 1
ATOM 658 O O . ILE A 1 89 ? -1.794 2.744 4.003 1.00 92.81 89 ILE A O 1
ATOM 662 N N . GLU A 1 90 ? -1.620 3.261 6.172 1.00 94.06 90 GLU A N 1
ATOM 663 C CA . GLU A 1 90 ? -2.677 4.267 6.165 1.00 94.06 90 GLU A CA 1
ATOM 664 C C . GLU A 1 90 ? -2.329 5.443 5.259 1.00 94.06 90 GLU A C 1
ATOM 666 O O . GLU A 1 90 ? -3.089 5.787 4.355 1.00 94.06 90 GLU A O 1
ATOM 671 N N . SER A 1 91 ? -1.107 5.976 5.367 1.00 91.19 91 SER A N 1
ATOM 672 C CA . SER A 1 91 ? -0.642 7.007 4.436 1.00 91.19 91 SER A CA 1
ATOM 673 C C . SER A 1 91 ? -0.593 6.525 2.987 1.00 91.19 91 SER A C 1
ATOM 675 O O . SER A 1 91 ? -0.740 7.360 2.092 1.00 91.19 91 SER A O 1
ATOM 677 N N . TYR A 1 92 ? -0.327 5.238 2.738 1.00 89.56 92 TYR A N 1
ATOM 678 C CA . TYR A 1 92 ? -0.362 4.670 1.391 1.00 89.56 92 TYR A CA 1
ATOM 679 C C . TYR A 1 92 ? -1.801 4.596 0.869 1.00 89.56 92 TYR A C 1
ATOM 681 O O . TYR A 1 92 ? -2.093 5.138 -0.196 1.00 89.56 92 TYR A O 1
ATOM 689 N N . ALA A 1 93 ? -2.707 4.003 1.649 1.00 91.50 93 ALA A N 1
ATOM 690 C CA . ALA A 1 93 ? -4.123 3.855 1.324 1.00 91.50 93 ALA A CA 1
ATOM 691 C C . ALA A 1 93 ? -4.887 5.197 1.321 1.00 91.50 93 ALA A C 1
ATOM 693 O O . ALA A 1 93 ? -5.998 5.284 0.792 1.00 91.50 93 ALA A O 1
ATOM 694 N N . GLY A 1 94 ? -4.287 6.257 1.867 1.00 91.38 94 GLY A N 1
ATOM 695 C CA . GLY A 1 94 ? -4.860 7.597 1.940 1.00 91.38 94 GLY A CA 1
ATOM 696 C C . GLY A 1 94 ? -5.809 7.797 3.121 1.00 91.38 94 GLY A C 1
ATOM 697 O O . GLY A 1 94 ? -6.701 8.642 3.024 1.00 91.38 94 GLY A O 1
ATOM 698 N N . THR A 1 95 ? -5.639 7.028 4.197 1.00 94.12 95 THR A N 1
ATOM 699 C CA . THR A 1 95 ? -6.336 7.219 5.472 1.00 94.12 95 THR A CA 1
ATOM 700 C C . THR A 1 95 ? -5.497 8.018 6.481 1.00 94.12 95 THR A C 1
ATOM 702 O O . THR A 1 95 ? -4.290 8.211 6.296 1.00 94.12 95 THR A O 1
ATOM 705 N N . ASP A 1 96 ? -6.151 8.574 7.501 1.00 94.31 96 ASP A N 1
ATOM 706 C CA . ASP A 1 96 ? -5.531 9.383 8.552 1.00 94.31 96 ASP A CA 1
ATOM 707 C C . ASP A 1 96 ? -4.979 8.501 9.673 1.00 94.31 96 ASP A C 1
ATOM 709 O O . ASP A 1 96 ? -5.721 8.088 10.552 1.00 94.31 9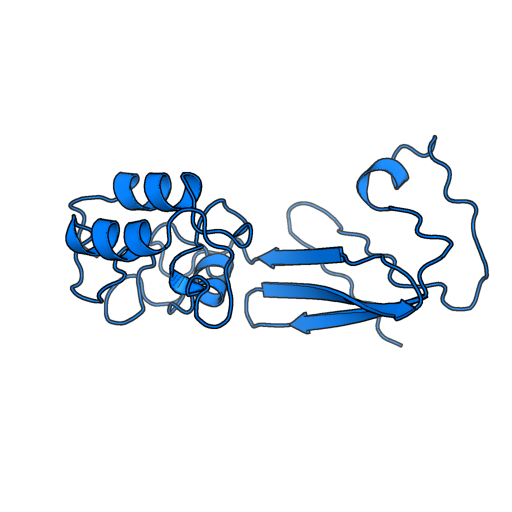6 ASP A O 1
ATOM 713 N N . ALA A 1 97 ? -3.655 8.337 9.679 1.00 94.75 97 ALA A N 1
ATOM 714 C CA . ALA A 1 97 ? -2.912 7.526 10.645 1.00 94.75 97 ALA A CA 1
ATOM 715 C C . ALA A 1 97 ? -3.009 7.953 12.118 1.00 94.75 97 ALA A C 1
ATOM 717 O O . ALA A 1 97 ? -2.371 7.374 12.995 1.00 94.75 97 ALA A O 1
ATOM 718 N N . THR A 1 98 ? -3.689 9.060 12.406 1.00 95.19 98 THR A N 1
ATOM 719 C CA . THR A 1 98 ? -3.890 9.548 13.774 1.00 95.19 98 THR A CA 1
ATOM 720 C C . THR A 1 98 ? -5.323 9.365 14.255 1.00 95.19 98 THR A C 1
ATOM 722 O O . THR A 1 98 ? -5.672 9.838 15.344 1.00 95.19 98 THR A O 1
ATOM 725 N N . MET A 1 99 ? -6.159 8.699 13.459 1.00 96.00 99 MET A N 1
ATOM 726 C CA . MET A 1 99 ? -7.583 8.585 13.684 1.00 96.00 99 MET A CA 1
ATOM 727 C C . MET A 1 99 ? -8.072 7.166 13.399 1.00 96.00 99 MET A C 1
ATOM 729 O O . MET A 1 99 ? -8.412 6.839 12.273 1.00 96.00 99 MET A O 1
ATOM 733 N N . ALA A 1 100 ? -8.292 6.400 14.470 1.00 94.69 100 ALA A N 1
ATOM 734 C CA . ALA A 1 100 ? -8.788 5.026 14.376 1.00 94.69 100 ALA A CA 1
ATOM 735 C C . ALA A 1 100 ? -10.226 4.920 13.834 1.00 94.69 100 ALA A C 1
ATOM 737 O O . ALA A 1 100 ? -10.678 3.843 13.456 1.00 94.69 100 ALA A O 1
ATOM 738 N N . CYS A 1 101 ? -11.001 6.015 13.866 1.00 94.19 101 CYS A N 1
ATOM 739 C CA . CYS A 1 101 ? -12.391 6.015 13.420 1.00 94.19 101 CYS A CA 1
ATOM 740 C C . CYS A 1 101 ? -12.871 7.358 12.879 1.00 94.19 101 CYS A C 1
ATOM 742 O O . CYS A 1 101 ? -12.567 8.412 13.436 1.00 94.19 101 CYS A O 1
ATOM 744 N N . GLY A 1 102 ? -13.722 7.309 11.854 1.00 92.25 102 GLY A N 1
ATOM 745 C CA . GLY A 1 102 ? -14.312 8.479 11.219 1.00 92.25 102 GLY A CA 1
ATOM 746 C C . GLY A 1 102 ? -14.139 8.452 9.706 1.00 92.25 102 GLY A C 1
ATOM 747 O O . GLY A 1 102 ? -13.965 7.407 9.087 1.00 92.25 102 GLY A O 1
ATOM 748 N N . THR A 1 103 ? -14.208 9.623 9.082 1.00 94.19 103 THR A N 1
ATOM 749 C CA . THR A 1 103 ? -14.080 9.733 7.627 1.00 94.19 103 THR A CA 1
ATOM 750 C C . THR A 1 103 ? -12.624 9.598 7.195 1.00 94.19 103 THR A C 1
ATOM 752 O O . THR A 1 103 ? -11.790 10.395 7.613 1.00 94.19 103 THR A O 1
ATOM 755 N N . ASN A 1 104 ? -12.349 8.656 6.290 1.00 92.56 104 ASN A N 1
ATOM 756 C CA . ASN A 1 104 ? -11.012 8.311 5.800 1.00 92.56 104 ASN A CA 1
ATOM 757 C C . ASN A 1 104 ? -10.035 7.994 6.941 1.00 92.56 104 ASN A C 1
ATOM 759 O O . ASN A 1 104 ? -8.867 8.342 6.861 1.00 92.56 104 ASN A O 1
ATOM 763 N N . ALA A 1 105 ? -10.534 7.365 7.998 1.00 94.62 105 ALA A N 1
ATOM 764 C CA . ALA A 1 105 ? -9.781 6.994 9.189 1.00 94.62 105 ALA A CA 1
ATOM 765 C C . ALA A 1 105 ? -9.278 5.552 9.071 1.00 94.62 105 ALA A C 1
ATOM 767 O O . ALA A 1 105 ? -8.093 5.291 8.955 1.00 94.62 105 ALA A O 1
ATOM 768 N N . TRP A 1 106 ? -10.215 4.617 8.941 1.00 94.88 106 TRP A N 1
ATOM 769 C CA . TRP A 1 106 ? -9.915 3.199 9.048 1.00 94.88 106 TRP A CA 1
ATOM 770 C C . TRP A 1 106 ? -9.850 2.526 7.663 1.00 94.88 106 TRP A C 1
ATOM 772 O O . TRP A 1 106 ? -10.810 2.645 6.890 1.00 94.88 106 TRP A O 1
ATOM 782 N N . PRO A 1 107 ? -8.765 1.811 7.296 1.00 95.00 107 PRO A N 1
ATOM 783 C CA . PRO A 1 107 ? -8.636 1.207 5.962 1.00 95.00 107 PRO A CA 1
ATOM 784 C C . PRO A 1 107 ? -9.754 0.229 5.539 1.00 95.00 107 PRO A C 1
ATOM 786 O O . PRO A 1 107 ? -10.161 0.292 4.378 1.00 95.00 107 PRO A O 1
ATOM 789 N N . PRO A 1 108 ? -10.296 -0.643 6.417 1.00 94.62 108 PRO A N 1
ATOM 790 C CA . PRO A 1 108 ? -11.390 -1.557 6.068 1.00 94.62 108 PRO A CA 1
ATOM 791 C C . PRO A 1 108 ? -12.735 -0.879 5.785 1.00 94.62 108 PRO A C 1
ATOM 793 O O . PRO A 1 108 ? -13.531 -1.453 5.050 1.00 94.62 108 PRO A O 1
ATOM 796 N N . ASP A 1 109 ? -12.989 0.302 6.356 1.00 94.56 109 ASP A N 1
ATOM 797 C CA . ASP A 1 109 ? -14.225 1.075 6.168 1.00 94.56 109 ASP A CA 1
ATOM 798 C C . ASP A 1 109 ? -14.110 1.919 4.892 1.00 94.56 109 ASP A C 1
ATOM 800 O O . ASP A 1 109 ? -13.875 3.133 4.903 1.00 94.56 109 ASP A O 1
ATOM 804 N N . VAL A 1 110 ? -14.185 1.256 3.739 1.00 93.06 110 VAL A N 1
ATOM 805 C CA . VAL A 1 110 ? -13.921 1.897 2.449 1.00 93.06 110 VAL A CA 1
ATOM 806 C C . VAL A 1 110 ? -15.050 2.825 1.994 1.00 93.06 110 VAL A C 1
ATOM 808 O O . VAL A 1 110 ? -14.849 3.622 1.068 1.00 93.06 110 VAL A O 1
ATOM 811 N N . ASN A 1 111 ? -16.216 2.770 2.629 1.00 92.44 111 ASN A N 1
ATOM 812 C CA . ASN A 1 111 ? -17.348 3.639 2.320 1.00 92.44 111 ASN A CA 1
ATOM 813 C C . ASN A 1 111 ? -17.533 4.803 3.335 1.00 92.44 111 ASN A C 1
ATOM 815 O O . ASN A 1 111 ? -18.320 5.712 3.054 1.00 92.44 111 ASN A O 1
ATOM 819 N N . ASN A 1 112 ? -16.743 4.837 4.418 1.00 94.06 112 ASN A N 1
ATOM 820 C CA . ASN A 1 112 ? -16.773 5.817 5.513 1.00 94.06 112 ASN A CA 1
ATOM 821 C C . ASN A 1 112 ? -18.075 5.810 6.340 1.00 94.06 112 ASN A C 1
ATOM 823 O O . ASN A 1 112 ? -18.553 6.880 6.746 1.00 94.06 112 ASN A O 1
ATOM 827 N N . ASP A 1 113 ? -18.667 4.641 6.576 1.00 94.31 113 ASP A N 1
ATOM 828 C CA . ASP A 1 113 ? -19.882 4.469 7.381 1.00 94.31 113 ASP A CA 1
ATOM 829 C C . ASP A 1 113 ? -19.623 4.002 8.824 1.00 94.31 113 ASP A C 1
ATOM 831 O O . ASP A 1 113 ? -20.572 3.808 9.593 1.00 94.31 113 ASP A O 1
ATOM 835 N N . THR A 1 114 ? -18.351 3.926 9.227 1.00 94.44 114 THR A N 1
ATOM 836 C CA . THR A 1 114 ? -17.840 3.513 10.546 1.00 94.44 114 THR A CA 1
ATOM 837 C C . THR A 1 114 ? -18.043 2.033 10.881 1.00 94.44 114 THR A C 1
ATOM 839 O O . THR A 1 114 ? -17.929 1.638 12.049 1.00 94.44 114 THR A O 1
ATOM 842 N N . PHE A 1 115 ? -18.347 1.185 9.894 1.00 95.44 115 PHE A N 1
ATOM 843 C CA . PHE A 1 115 ? -18.610 -0.228 10.134 1.00 95.44 115 PHE A CA 1
ATOM 844 C C . PHE A 1 115 ? -18.109 -1.135 9.011 1.00 95.44 115 PHE A C 1
ATOM 846 O O . PHE A 1 115 ? -18.674 -1.167 7.93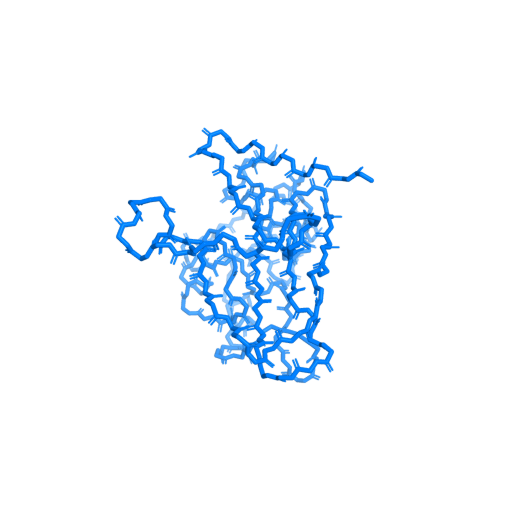3 1.00 95.44 115 PHE A O 1
ATOM 853 N N . ALA A 1 116 ? -17.123 -1.985 9.314 1.00 95.12 116 ALA A N 1
ATOM 854 C CA . ALA A 1 116 ? -16.601 -2.937 8.337 1.00 95.12 116 ALA A CA 1
ATOM 855 C C . ALA A 1 116 ? -17.638 -4.028 8.021 1.00 95.12 116 ALA A C 1
ATOM 857 O O . ALA A 1 116 ? -17.853 -4.941 8.832 1.00 95.12 116 ALA A O 1
ATOM 858 N N . ASP A 1 117 ? -18.267 -3.971 6.848 1.00 95.44 117 ASP A N 1
ATOM 859 C CA . ASP A 1 117 ? -19.313 -4.916 6.458 1.00 95.44 117 ASP A CA 1
ATOM 860 C C . ASP A 1 117 ? -19.285 -5.346 4.980 1.00 95.44 117 ASP A C 1
ATOM 862 O O . ASP A 1 117 ? -18.269 -5.294 4.284 1.00 95.44 117 ASP A O 1
ATOM 866 N N . ILE A 1 118 ? -20.391 -5.932 4.506 1.00 95.69 118 ILE A N 1
ATOM 867 C CA . ILE A 1 118 ? -20.462 -6.486 3.152 1.00 95.69 118 ILE A CA 1
ATOM 868 C C . ILE A 1 118 ? -20.395 -5.398 2.080 1.00 95.69 118 ILE A C 1
ATOM 870 O O . ILE A 1 118 ? -19.976 -5.680 0.959 1.00 95.69 118 ILE A O 1
ATOM 874 N N . SER A 1 119 ? -20.800 -4.173 2.398 1.00 95.62 119 SER A N 1
ATOM 875 C CA . SER A 1 119 ? -20.738 -3.049 1.474 1.00 95.62 119 SER A CA 1
ATOM 876 C C . SER A 1 119 ? -19.288 -2.648 1.176 1.00 95.62 119 SER A C 1
ATOM 878 O O . SER A 1 119 ? -18.969 -2.396 0.010 1.00 95.62 119 SER A O 1
ATOM 880 N N . ASP A 1 120 ? -18.394 -2.726 2.166 1.00 95.75 120 ASP A N 1
ATOM 881 C CA . ASP A 1 120 ? -16.954 -2.518 1.988 1.00 95.75 120 ASP A CA 1
ATOM 882 C C . ASP A 1 120 ? -16.325 -3.604 1.119 1.00 95.75 120 ASP A C 1
ATOM 884 O O . ASP A 1 120 ? -15.600 -3.331 0.156 1.00 95.75 120 ASP A O 1
ATOM 888 N N . VAL A 1 121 ? -16.683 -4.858 1.403 1.00 95.25 121 VAL A N 1
ATOM 889 C CA . VAL A 1 121 ? -16.223 -6.017 0.631 1.00 95.25 121 VAL A CA 1
ATOM 890 C C . VAL A 1 121 ? -16.684 -5.923 -0.824 1.00 95.25 121 VAL A C 1
ATOM 892 O O . VAL A 1 121 ? -15.912 -6.216 -1.739 1.00 95.25 121 VAL A O 1
ATOM 895 N N . ILE A 1 122 ? -17.926 -5.502 -1.079 1.00 94.94 122 ILE A N 1
ATOM 896 C CA . ILE A 1 122 ? -18.447 -5.315 -2.441 1.00 94.94 122 ILE A CA 1
ATOM 897 C C . ILE A 1 122 ? -17.658 -4.225 -3.179 1.00 94.94 122 ILE A C 1
ATOM 899 O O . ILE A 1 122 ? -17.318 -4.412 -4.350 1.00 94.94 122 ILE A O 1
ATOM 903 N N . ALA A 1 123 ? -17.334 -3.114 -2.512 1.00 94.00 123 ALA A N 1
ATOM 904 C CA . ALA A 1 123 ? -16.542 -2.045 -3.113 1.00 94.00 123 ALA A CA 1
ATOM 905 C C . ALA A 1 123 ? -15.137 -2.531 -3.509 1.00 94.00 123 ALA A C 1
ATOM 907 O O . ALA A 1 123 ? -14.715 -2.311 -4.648 1.00 94.00 123 ALA A O 1
ATOM 908 N N . LEU A 1 124 ? -14.455 -3.260 -2.620 1.00 93.69 124 LEU A N 1
ATOM 909 C CA . LEU A 1 124 ? -13.121 -3.807 -2.881 1.00 93.69 124 LEU A CA 1
ATOM 910 C C . LEU A 1 124 ? -13.144 -4.885 -3.975 1.00 93.69 124 LEU A C 1
ATOM 912 O O . LEU A 1 124 ? -12.361 -4.837 -4.927 1.00 93.69 124 LEU A O 1
ATOM 916 N N . THR A 1 125 ? -14.078 -5.837 -3.900 1.00 94.06 125 THR A N 1
ATOM 917 C CA . THR A 1 125 ? -14.165 -6.954 -4.862 1.00 94.06 125 THR A CA 1
ATOM 918 C C . THR A 1 125 ? -14.498 -6.509 -6.287 1.00 94.06 125 THR A C 1
ATOM 920 O O . THR A 1 125 ? -14.132 -7.201 -7.238 1.00 94.06 125 THR A O 1
ATOM 923 N N . GLY A 1 126 ? -15.081 -5.319 -6.473 1.00 94.69 126 GLY A N 1
ATOM 924 C CA . GLY A 1 126 ? -15.239 -4.691 -7.791 1.00 94.69 126 GLY A CA 1
ATOM 925 C C . GLY A 1 126 ? -13.915 -4.402 -8.523 1.00 94.69 126 GLY A C 1
ATOM 926 O O . GLY A 1 126 ? -13.910 -4.238 -9.748 1.00 94.69 126 GLY A O 1
ATOM 927 N N . PHE A 1 127 ? -12.792 -4.376 -7.799 1.00 95.62 127 PHE A N 1
ATOM 928 C CA . PHE A 1 127 ? -11.447 -4.147 -8.333 1.00 95.62 127 PHE A CA 1
ATOM 929 C C . PHE A 1 127 ? -10.512 -5.350 -8.182 1.00 95.62 127 PHE A C 1
ATOM 931 O O . PHE A 1 127 ? -9.335 -5.243 -8.519 1.00 95.62 127 PHE A O 1
ATOM 938 N N . PHE A 1 128 ? -11.023 -6.501 -7.743 1.00 95.38 128 PHE A N 1
ATOM 939 C CA . PHE A 1 128 ? -10.204 -7.684 -7.499 1.00 95.38 128 PHE A CA 1
ATOM 940 C C . PHE A 1 128 ? -9.392 -8.107 -8.736 1.00 95.38 128 PHE A C 1
ATOM 942 O O . PHE A 1 128 ? -9.915 -8.195 -9.852 1.00 95.38 128 PHE A O 1
ATOM 949 N N . GLY A 1 129 ? -8.103 -8.373 -8.530 1.00 94.88 129 GLY A N 1
ATOM 950 C CA . GLY A 1 129 ? -7.134 -8.731 -9.564 1.00 94.88 129 GLY A CA 1
ATOM 951 C C . GLY A 1 129 ? -6.664 -7.562 -10.434 1.00 94.88 129 GLY A C 1
ATOM 952 O O . GLY A 1 129 ? -5.914 -7.783 -11.388 1.00 94.88 129 GLY A O 1
ATOM 953 N N . LYS A 1 130 ? -7.093 -6.324 -10.154 1.00 96.31 130 LYS A N 1
ATOM 954 C CA . LYS A 1 130 ? -6.614 -5.146 -10.883 1.00 96.31 130 LYS A CA 1
ATOM 955 C C . LYS A 1 130 ? -5.351 -4.579 -10.237 1.00 96.31 130 LYS A C 1
ATOM 957 O O . LYS A 1 130 ? -5.285 -4.508 -9.011 1.00 96.31 130 LYS A O 1
ATOM 962 N N . PRO A 1 131 ? -4.389 -4.104 -11.048 1.00 95.31 131 PRO A N 1
ATOM 963 C CA . PRO A 1 131 ? -3.285 -3.316 -10.523 1.00 95.31 131 PRO A CA 1
ATOM 964 C C . PRO A 1 131 ? -3.814 -2.003 -9.942 1.00 95.31 131 PRO A C 1
ATOM 966 O O . PRO A 1 131 ? -4.858 -1.501 -10.371 1.00 95.31 131 PRO A O 1
ATOM 969 N N . VAL A 1 132 ? -3.074 -1.422 -9.010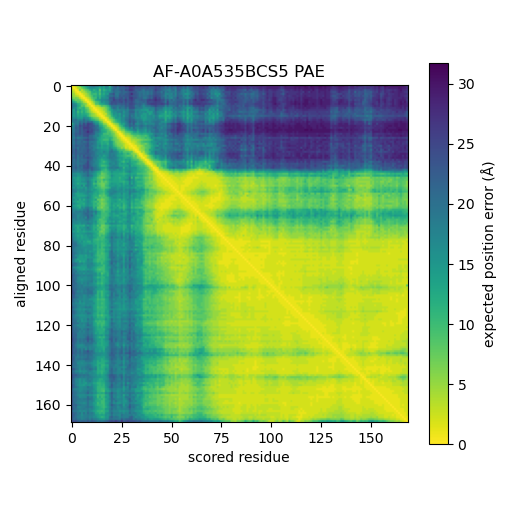 1.00 92.75 132 VAL A N 1
ATOM 970 C CA . VAL A 1 132 ? -3.322 -0.095 -8.450 1.00 92.75 132 VAL A CA 1
ATOM 971 C C . VAL A 1 132 ? -2.855 0.986 -9.425 1.00 92.75 132 VAL A C 1
ATOM 973 O O . VAL A 1 132 ? -1.786 0.897 -10.034 1.00 92.75 132 VAL A O 1
ATOM 976 N N . GLY A 1 133 ? -3.665 2.031 -9.605 1.00 90.19 133 GLY A N 1
ATOM 977 C CA . GLY A 1 133 ? -3.306 3.185 -10.425 1.00 90.19 133 GLY A CA 1
ATOM 978 C C . GLY A 1 133 ? -4.504 3.962 -10.964 1.00 90.19 133 GLY A C 1
ATOM 979 O O . GLY A 1 133 ? -5.627 3.849 -10.484 1.00 90.19 133 GLY A O 1
ATOM 980 N N . ALA A 1 134 ? -4.265 4.774 -11.995 1.00 89.44 134 ALA A N 1
ATOM 981 C CA . ALA A 1 134 ? -5.323 5.558 -12.629 1.00 89.44 134 ALA A CA 1
ATOM 982 C C . ALA A 1 134 ? -6.385 4.661 -13.290 1.00 89.44 134 ALA A C 1
ATOM 984 O O . ALA A 1 134 ? -6.057 3.634 -13.883 1.00 89.44 134 ALA A O 1
ATOM 985 N N . SER A 1 135 ? -7.652 5.088 -13.235 1.00 88.06 135 SER A N 1
ATOM 986 C CA . SER A 1 135 ? -8.781 4.407 -13.888 1.00 88.06 135 SER A CA 1
ATOM 987 C C . SER A 1 135 ? -8.422 3.951 -15.315 1.00 88.06 135 SER A C 1
ATOM 989 O O . SER A 1 135 ? -7.852 4.748 -16.070 1.00 88.06 135 SER A O 1
ATOM 991 N N . PRO A 1 136 ? -8.711 2.690 -15.704 1.00 91.44 136 PRO A N 1
ATOM 992 C CA . PRO A 1 136 ? -9.659 1.734 -15.101 1.00 91.44 136 PRO A CA 1
ATOM 993 C C . PRO A 1 136 ? -9.084 0.810 -14.005 1.00 91.44 136 PRO A C 1
ATOM 995 O O . PRO A 1 136 ? -9.742 -0.173 -13.629 1.00 91.44 136 PRO A O 1
ATOM 998 N N . ASN A 1 137 ? -7.868 1.098 -13.537 1.00 94.88 137 ASN A N 1
ATOM 999 C CA . ASN A 1 137 ? -7.178 0.374 -12.469 1.00 94.88 137 ASN A CA 1
ATOM 1000 C C . ASN A 1 137 ? -7.795 0.655 -11.088 1.00 94.88 137 ASN A C 1
ATOM 1002 O O . ASN A 1 137 ? -8.732 1.450 -10.964 1.00 94.88 137 ASN A O 1
ATOM 1006 N N . SER A 1 138 ? -7.300 -0.039 -10.064 1.00 95.06 138 SER A N 1
ATOM 1007 C CA . SER A 1 138 ? -7.803 0.088 -8.700 1.00 95.06 138 SER A CA 1
ATOM 1008 C C . SER A 1 138 ? -7.340 1.376 -8.007 1.00 95.06 138 SER A C 1
ATOM 1010 O O . SER A 1 138 ? -6.182 1.774 -8.182 1.00 95.06 138 SER A O 1
ATOM 1012 N N . PRO A 1 139 ? -8.193 2.017 -7.185 1.00 93.38 139 PRO A N 1
ATOM 1013 C CA . PRO A 1 139 ? -7.750 3.011 -6.217 1.00 93.38 139 PRO A CA 1
ATOM 1014 C C . PRO A 1 139 ? -6.700 2.438 -5.257 1.00 93.38 139 PRO A C 1
ATOM 1016 O O . PRO A 1 139 ? -6.823 1.307 -4.797 1.00 93.38 139 PRO A O 1
ATOM 1019 N N . VAL A 1 140 ? -5.721 3.265 -4.881 1.00 92.06 140 VAL A N 1
ATOM 1020 C CA . VAL A 1 140 ? -4.687 2.907 -3.887 1.00 92.06 140 VAL A CA 1
ATOM 1021 C C . VAL A 1 140 ? -5.306 2.523 -2.539 1.00 92.06 140 VAL A C 1
ATOM 1023 O O . VAL A 1 140 ? -4.789 1.670 -1.835 1.00 92.06 140 VAL A O 1
ATOM 1026 N N . ARG A 1 141 ? -6.473 3.093 -2.216 1.00 93.31 141 ARG A N 1
ATOM 1027 C CA . ARG A 1 141 ? -7.202 2.826 -0.973 1.00 93.31 141 ARG A CA 1
ATOM 1028 C C . ARG A 1 141 ? -7.592 1.360 -0.757 1.00 93.31 141 ARG A C 1
ATOM 1030 O O . ARG A 1 141 ? -7.915 0.992 0.362 1.00 93.31 141 ARG A O 1
ATOM 1037 N N . TYR A 1 142 ? -7.612 0.540 -1.804 1.00 95.56 142 TYR A N 1
ATOM 1038 C CA . TYR A 1 142 ? -8.032 -0.863 -1.713 1.00 95.56 142 TYR A CA 1
ATOM 1039 C C . TYR A 1 142 ? -6.863 -1.851 -1.605 1.00 95.56 142 TYR A C 1
ATOM 1041 O O . TYR A 1 142 ? -7.121 -3.041 -1.478 1.00 95.56 142 TYR A O 1
ATOM 1049 N N . ASP A 1 143 ? -5.624 -1.357 -1.656 1.00 94.44 143 ASP A N 1
ATOM 1050 C CA . ASP A 1 143 ? -4.375 -2.117 -1.522 1.00 94.44 143 ASP A CA 1
ATOM 1051 C C . ASP A 1 143 ? -3.728 -1.729 -0.181 1.00 94.44 143 ASP A C 1
ATOM 1053 O O . ASP A 1 143 ? -2.960 -0.774 -0.072 1.00 94.44 143 ASP A O 1
ATOM 1057 N N . PHE A 1 144 ? -4.152 -2.387 0.894 1.00 93.75 144 PHE A N 1
ATOM 1058 C CA . PHE A 1 144 ? -3.690 -2.126 2.270 1.00 93.75 144 PHE A CA 1
ATOM 1059 C C . PHE A 1 144 ? -3.151 -3.391 2.952 1.00 93.75 144 PHE A C 1
ATOM 1061 O O . PHE A 1 144 ? -2.845 -3.411 4.156 1.00 93.75 144 PHE A O 1
ATOM 1068 N N . ALA A 1 145 ? -3.042 -4.473 2.192 1.00 93.06 145 ALA A N 1
ATOM 1069 C CA . ALA A 1 145 ? -2.395 -5.704 2.576 1.00 93.06 145 ALA A CA 1
ATOM 1070 C C . ALA A 1 145 ? -1.544 -6.220 1.399 1.00 93.06 145 ALA A C 1
ATOM 1072 O O . ALA A 1 145 ? -1.879 -5.971 0.253 1.00 93.06 145 ALA A O 1
ATOM 1073 N N . PRO A 1 146 ? -0.469 -6.985 1.652 1.00 90.06 146 PRO A N 1
ATOM 1074 C CA . PRO A 1 146 ? 0.072 -7.391 2.951 1.00 90.06 146 PRO A CA 1
ATOM 1075 C C . PRO A 1 146 ? 0.750 -6.223 3.707 1.00 90.06 146 PRO A C 1
ATOM 1077 O O . PRO A 1 146 ? 0.482 -5.055 3.456 1.00 90.06 146 PRO A O 1
ATOM 1080 N N . THR A 1 147 ? 1.594 -6.500 4.710 1.00 81.62 147 THR A N 1
ATOM 1081 C CA . THR A 1 147 ? 2.255 -5.454 5.529 1.00 81.62 147 THR A CA 1
ATOM 1082 C C . THR A 1 147 ? 3.007 -4.397 4.712 1.00 81.62 147 THR A C 1
ATOM 1084 O O . THR A 1 147 ? 3.194 -3.281 5.190 1.00 81.62 147 THR A O 1
ATOM 1087 N N . VAL A 1 148 ? 3.422 -4.742 3.492 1.00 84.50 148 VAL A N 1
ATOM 1088 C CA . VAL A 1 148 ? 3.765 -3.790 2.438 1.00 84.50 148 VAL A CA 1
ATOM 1089 C C . VAL A 1 148 ? 2.790 -4.036 1.27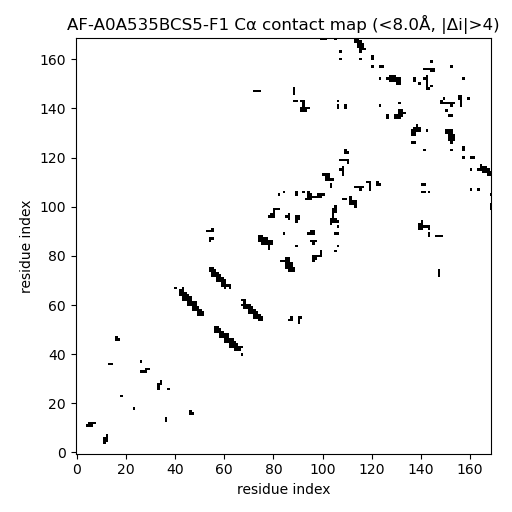7 1.00 84.50 148 VAL A C 1
ATOM 1091 O O . VAL A 1 148 ? 2.820 -5.147 0.749 1.00 84.50 148 VAL A O 1
ATOM 1094 N N . PRO A 1 149 ? 1.958 -3.047 0.901 1.00 89.38 149 PRO A N 1
ATOM 1095 C CA . PRO A 1 149 ? 1.075 -3.091 -0.263 1.00 89.38 149 PRO A CA 1
ATOM 1096 C C . PRO A 1 149 ? 1.828 -3.518 -1.522 1.00 89.38 149 PRO A C 1
ATOM 1098 O O . PRO A 1 149 ? 2.959 -3.065 -1.760 1.00 89.38 149 PRO A O 1
ATOM 1101 N N . ASP A 1 150 ? 1.233 -4.414 -2.302 1.00 88.88 150 ASP A N 1
ATOM 1102 C CA . ASP A 1 150 ? 1.910 -5.082 -3.420 1.00 88.88 150 ASP A CA 1
ATOM 1103 C C . ASP A 1 150 ? 1.544 -4.508 -4.798 1.00 88.88 150 ASP A C 1
ATOM 1105 O O . ASP A 1 150 ? 2.103 -4.914 -5.825 1.00 88.88 150 ASP A O 1
ATOM 1109 N N . GLY A 1 151 ? 0.685 -3.487 -4.817 1.00 91.62 151 GLY A N 1
ATOM 1110 C CA . GLY A 1 151 ? 0.269 -2.795 -6.026 1.00 91.62 151 GLY A CA 1
ATOM 1111 C C . GLY A 1 151 ? -0.872 -3.486 -6.763 1.00 91.62 151 GLY A C 1
ATOM 1112 O O . GLY A 1 151 ? -1.153 -3.105 -7.905 1.00 91.62 151 GLY A O 1
ATOM 1113 N N . PHE A 1 152 ? -1.535 -4.469 -6.156 1.00 94.38 152 PHE A N 1
ATOM 1114 C CA . PHE A 1 152 ? -2.748 -5.097 -6.665 1.00 94.38 152 PHE A CA 1
ATOM 1115 C C . PHE A 1 152 ? -3.824 -5.120 -5.584 1.00 94.38 152 PHE A C 1
ATOM 1117 O O . PHE A 1 152 ? -3.531 -5.080 -4.404 1.00 94.38 152 PHE A O 1
ATOM 1124 N N . VAL A 1 153 ? -5.089 -5.180 -6.003 1.00 96.31 153 VAL A N 1
ATOM 1125 C CA . VAL A 1 153 ? -6.161 -5.581 -5.083 1.00 96.31 153 VAL A CA 1
ATOM 1126 C C . VAL A 1 153 ? -6.341 -7.075 -5.197 1.00 96.31 153 VAL A C 1
ATOM 1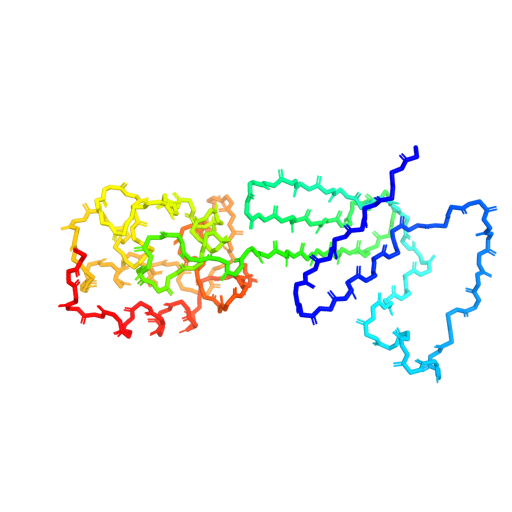128 O O . VAL A 1 153 ? -6.765 -7.563 -6.254 1.00 96.31 153 VAL A O 1
ATOM 1131 N N . ASP A 1 154 ? -6.043 -7.802 -4.132 1.00 95.81 154 ASP A N 1
ATOM 1132 C CA . ASP A 1 154 ? -6.045 -9.255 -4.170 1.00 95.81 154 ASP A CA 1
ATOM 1133 C C . ASP A 1 154 ? -6.596 -9.918 -2.896 1.00 95.81 154 ASP A C 1
ATOM 1135 O O . ASP A 1 154 ? -7.403 -9.360 -2.143 1.00 95.81 154 ASP A O 1
ATOM 1139 N N . VAL A 1 155 ? -6.283 -11.205 -2.727 1.00 95.81 155 VAL A N 1
ATOM 1140 C CA . VAL A 1 155 ? -6.777 -12.000 -1.601 1.00 95.81 155 VAL A CA 1
ATOM 1141 C C . VAL A 1 155 ? -6.206 -11.532 -0.264 1.00 95.81 155 VAL A C 1
ATOM 1143 O O . VAL A 1 155 ? -6.856 -11.731 0.758 1.00 95.81 155 VAL A O 1
ATOM 1146 N N . SER A 1 156 ? -5.027 -10.916 -0.255 1.00 96.19 156 SER A N 1
ATOM 1147 C CA . SER A 1 156 ? -4.392 -10.362 0.937 1.00 96.19 156 SER A CA 1
ATOM 1148 C C . SER A 1 156 ? -5.237 -9.223 1.497 1.00 96.19 156 SER A C 1
ATOM 1150 O O . SER A 1 156 ? -5.543 -9.232 2.694 1.00 96.19 156 SER A O 1
ATOM 1152 N N . ASP A 1 157 ? -5.684 -8.299 0.639 1.00 96.44 157 ASP A N 1
ATOM 1153 C CA . ASP A 1 157 ? -6.539 -7.171 1.039 1.00 96.44 157 ASP A CA 1
ATOM 1154 C C . ASP A 1 157 ? -7.886 -7.663 1.535 1.00 96.44 157 ASP A C 1
ATOM 1156 O O . ASP A 1 157 ? -8.335 -7.318 2.633 1.00 96.44 157 ASP A O 1
ATOM 1160 N N . LEU A 1 158 ? -8.501 -8.553 0.755 1.00 95.25 158 LEU A N 1
ATOM 1161 C CA . LEU A 1 158 ? -9.797 -9.116 1.091 1.00 95.25 158 LEU A CA 1
ATOM 1162 C C . LEU A 1 158 ? -9.745 -9.905 2.406 1.00 95.25 158 LEU A C 1
ATOM 1164 O O . LEU A 1 158 ? -10.636 -9.766 3.241 1.00 95.25 158 LEU A O 1
ATOM 1168 N N . ALA A 1 159 ? -8.708 -10.716 2.624 1.00 95.62 159 ALA A N 1
ATOM 1169 C CA . ALA A 1 159 ? -8.551 -11.477 3.860 1.00 95.62 159 ALA A CA 1
ATOM 1170 C C . ALA A 1 159 ? -8.352 -10.557 5.070 1.00 95.62 159 ALA A C 1
ATOM 1172 O O . ALA A 1 159 ? -8.929 -10.814 6.131 1.00 95.62 159 ALA A O 1
ATOM 1173 N N . ARG A 1 160 ? -7.581 -9.473 4.918 1.00 95.00 160 ARG A N 1
ATOM 1174 C CA . ARG A 1 160 ? -7.375 -8.494 5.991 1.00 95.00 160 ARG A CA 1
ATOM 1175 C C . ARG A 1 160 ? -8.658 -7.723 6.310 1.00 95.00 160 ARG A C 1
ATOM 1177 O O . ARG A 1 160 ? -8.965 -7.558 7.488 1.00 95.00 160 ARG A O 1
ATOM 1184 N N . MET A 1 161 ? -9.437 -7.346 5.294 1.00 94.12 161 MET A N 1
ATOM 1185 C CA . MET A 1 161 ? -10.757 -6.722 5.456 1.00 94.12 161 MET A CA 1
ATOM 1186 C C . MET A 1 161 ? -11.738 -7.650 6.179 1.00 94.12 161 MET A C 1
ATOM 1188 O O . MET A 1 161 ? -12.317 -7.289 7.202 1.00 94.12 161 MET A O 1
ATOM 1192 N N . VAL A 1 162 ? -11.896 -8.883 5.686 1.00 94.06 162 VAL A N 1
ATOM 1193 C CA . VAL A 1 162 ? -12.857 -9.853 6.234 1.00 94.06 162 VAL A CA 1
ATOM 1194 C C . VAL A 1 162 ? -12.471 -10.295 7.651 1.00 94.06 162 VAL A C 1
ATOM 1196 O O . VAL A 1 162 ? -13.348 -10.598 8.458 1.00 94.06 162 VAL A O 1
ATOM 1199 N N . GLY A 1 163 ? -11.184 -10.263 8.009 1.00 95.19 163 GLY A N 1
ATOM 1200 C CA . GLY A 1 163 ? -10.731 -10.476 9.388 1.00 95.19 163 GLY A CA 1
ATOM 1201 C C . GLY A 1 163 ? -11.272 -9.449 10.397 1.00 95.19 163 GLY A C 1
ATOM 1202 O O . GLY A 1 163 ? -11.292 -9.722 11.600 1.00 95.19 163 GLY A O 1
ATOM 1203 N N . LEU A 1 164 ? -11.741 -8.295 9.917 1.00 94.88 164 LEU A N 1
ATOM 1204 C CA . LEU A 1 164 ? -12.309 -7.206 10.712 1.00 94.88 164 LEU A CA 1
ATOM 1205 C C . LEU A 1 164 ? -13.825 -7.054 10.507 1.00 94.88 164 LEU A C 1
ATOM 1207 O O . LEU A 1 164 ? -14.428 -6.142 11.064 1.00 94.88 164 LEU A O 1
ATOM 1211 N N . PHE A 1 165 ? -14.456 -7.971 9.770 1.00 95.25 165 PHE A N 1
ATOM 1212 C CA . PHE A 1 165 ? -15.879 -7.916 9.453 1.00 95.25 165 PHE A CA 1
ATOM 1213 C C . PHE A 1 165 ? -16.764 -7.865 10.708 1.00 95.25 165 PHE A C 1
ATOM 1215 O O . PHE A 1 165 ? -16.571 -8.619 11.668 1.00 95.25 165 PHE A O 1
ATOM 1222 N N . GLY A 1 166 ? -17.770 -6.994 10.685 1.00 94.81 166 GLY A N 1
ATOM 1223 C CA . GLY A 1 166 ? -18.704 -6.763 11.783 1.00 94.81 166 GLY A CA 1
ATOM 1224 C C . GLY A 1 166 ? -18.131 -5.933 12.933 1.00 94.81 166 GLY A C 1
ATOM 1225 O O . GLY A 1 166 ? -18.780 -5.823 13.978 1.00 94.81 166 GLY A O 1
ATOM 1226 N N . ARG A 1 167 ? -16.928 -5.368 12.785 1.00 95.31 167 ARG A N 1
ATOM 1227 C CA . ARG A 1 167 ? -16.359 -4.437 13.760 1.00 95.31 167 ARG A CA 1
ATOM 1228 C C . ARG A 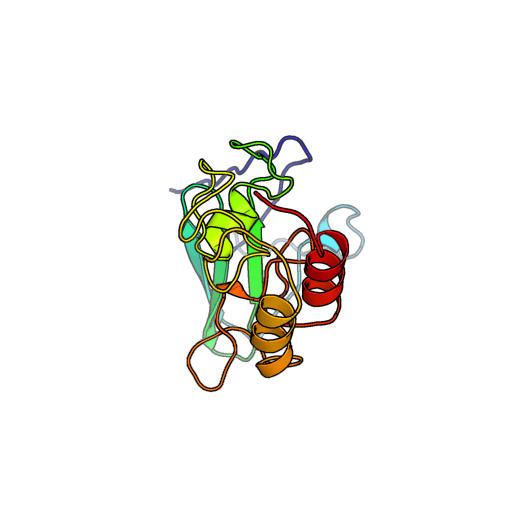1 167 ? -16.730 -3.005 13.405 1.00 95.31 167 ARG A C 1
ATOM 1230 O O . ARG A 1 167 ? -16.708 -2.601 12.247 1.00 95.31 167 ARG A O 1
ATOM 1237 N N . ARG A 1 168 ? -17.037 -2.248 14.452 1.00 92.38 168 ARG A N 1
ATOM 1238 C CA . ARG A 1 168 ? -17.048 -0.790 14.418 1.00 92.38 168 ARG A CA 1
ATOM 1239 C C . ARG A 1 168 ? -15.658 -0.294 14.758 1.00 92.38 168 ARG A C 1
ATOM 1241 O O . ARG A 1 168 ? -15.003 -0.897 15.617 1.00 92.38 168 ARG A O 1
ATOM 1248 N N . CYS A 1 169 ? -15.278 0.790 14.111 1.00 86.12 169 CYS A N 1
ATOM 1249 C CA . CYS A 1 169 ? -14.387 1.733 14.743 1.00 86.12 169 CYS A CA 1
ATOM 1250 C C . CYS A 1 169 ? -15.202 2.555 15.781 1.00 86.12 169 CYS A C 1
ATOM 1252 O O . CYS A 1 169 ? -14.607 2.970 16.790 1.00 86.12 169 CYS A O 1
#

Nearest PDB structures (foldseek):
  6wp2-assembly1_A  TM=6.010E-01  e=1.879E+00  Homo sapiens
  1w24-assembly1_A  TM=4.932E-01  e=7.806E-01  Homo sapiens
  7u1a-assembly1_H  TM=4.827E-01  e=8.849E-01  Saccharomyces cerevisiae
  5v7k-assembly1_A  TM=6.245E-01  e=3.990E+00  Saccharomyces cerevisiae S288C
  4wpy-assembly1_A-2  TM=6.095E-01  e=3.306E+00  Mycobacterium tuberculosis H37Rv

Mean predicted aligned error: 10.75 Å